Protein AF-A0A9P1FWC8-F1 (afdb_monomer_lite)

Foldseek 3Di:
DDDDDDDDDDDDDDDDDDDDDDDDPPDDVVVQPPDLVNLVVVLVVLVVVLVVLVVVLVVVVVVPDDPVVNVVSVVVNVVSVVVSVVSVVVNVVVVVVVVVVVVVVVVVVVVPPDDDD

Secondary structure (DSSP, 8-state):
----------------------S-----TTSTT--HHHHHHHHHHHHHHHHHHHHHHHHHHTT---HHHHHHHHHHHHHHHHHHHHHHHHHHHHHHHHHHHHHHHHHHHHHSPPPP-

Sequence (117 aa):
ALDPATRGQETPSTVPRDGAAPGACDETPEKTLQKPGSLQKLLEAAWAGEQVLQSKVSDLQEQNLPEAAALMLEKMVTEMDVLTHLLESIEQRLAASEASTAELRQLLARQAPAPEP

Organism: NCBI:txid2562237

pLDDT: mean 70.61, std 17.38, range [35.78, 90.88]

Radius of gyration: 28.56 Å; chains: 1; bounding box: 69×45×87 Å

Structure (mmCIF, N/CA/C/O backbone):
data_AF-A0A9P1FWC8-F1
#
_entry.id   AF-A0A9P1FWC8-F1
#
loop_
_atom_site.group_PDB
_atom_site.id
_atom_site.type_symbol
_atom_site.label_atom_id
_atom_site.label_alt_id
_atom_site.label_comp_id
_atom_site.label_asym_id
_atom_site.label_entity_id
_atom_site.label_seq_id
_atom_site.pdbx_PDB_ins_code
_atom_site.Cartn_x
_atom_site.Cartn_y
_atom_site.Cartn_z
_atom_site.occupancy
_atom_site.B_iso_or_equiv
_atom_site.auth_seq_id
_atom_site.auth_comp_id
_atom_site.auth_asym_id
_atom_site.auth_atom_id
_atom_site.pdbx_PDB_model_num
ATOM 1 N N . ALA A 1 1 ? 44.357 -32.847 45.447 1.00 54.12 1 ALA A N 1
ATOM 2 C CA . ALA A 1 1 ? 45.298 -32.961 44.315 1.00 54.12 1 ALA A CA 1
ATOM 3 C C . ALA A 1 1 ? 44.800 -34.063 43.391 1.00 54.12 1 ALA A C 1
ATOM 5 O O . ALA A 1 1 ? 44.249 -35.016 43.932 1.00 54.12 1 ALA A O 1
ATOM 6 N N . LEU A 1 2 ? 45.035 -33.904 42.078 1.00 39.84 2 LEU A N 1
ATOM 7 C CA . LEU A 1 2 ? 44.600 -34.700 40.906 1.00 39.84 2 LEU A CA 1
ATOM 8 C C . LEU A 1 2 ? 43.269 -34.229 40.285 1.00 39.84 2 LEU A C 1
ATOM 10 O O . LEU A 1 2 ? 42.273 -34.188 40.996 1.00 39.84 2 LEU A O 1
ATOM 14 N N . ASP A 1 3 ? 43.103 -33.954 38.988 1.00 40.44 3 ASP A N 1
ATOM 15 C CA . ASP A 1 3 ? 43.918 -33.433 37.863 1.00 40.44 3 ASP A CA 1
ATOM 16 C C . ASP A 1 3 ? 42.899 -33.221 36.704 1.00 40.44 3 ASP A C 1
ATOM 18 O O . ASP A 1 3 ? 42.009 -34.067 36.556 1.00 40.44 3 ASP A O 1
ATOM 22 N N . PRO A 1 4 ? 42.939 -32.146 35.889 1.00 50.97 4 PRO A N 1
ATOM 23 C CA . PRO A 1 4 ? 42.012 -31.941 34.780 1.00 50.97 4 PRO A CA 1
ATOM 24 C C . PRO A 1 4 ? 42.610 -32.497 33.480 1.00 50.97 4 PRO A C 1
ATOM 26 O O . PRO A 1 4 ? 43.318 -31.799 32.760 1.00 50.97 4 PRO A O 1
ATOM 29 N N . ALA A 1 5 ? 42.319 -33.756 33.151 1.00 51.47 5 ALA A N 1
ATOM 30 C CA . ALA A 1 5 ? 42.810 -34.366 31.915 1.00 51.47 5 ALA A CA 1
ATOM 31 C C . ALA A 1 5 ? 41.835 -35.392 31.328 1.00 51.47 5 ALA A C 1
ATOM 33 O O . ALA A 1 5 ? 42.101 -36.589 31.342 1.00 51.47 5 ALA A O 1
ATOM 34 N N . T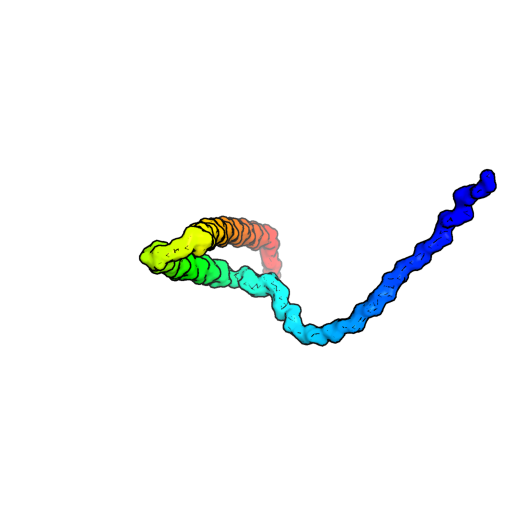HR A 1 6 ? 40.721 -34.942 30.741 1.00 55.31 6 THR A N 1
ATOM 35 C CA . THR A 1 6 ? 40.113 -35.690 29.621 1.00 55.31 6 THR A CA 1
ATOM 36 C C . THR A 1 6 ? 39.353 -34.755 28.686 1.00 55.31 6 THR A C 1
ATOM 38 O O . THR A 1 6 ? 38.136 -34.602 28.721 1.00 55.31 6 THR A O 1
ATOM 41 N N . ARG A 1 7 ? 40.130 -34.089 27.835 1.00 49.53 7 ARG A N 1
ATOM 42 C CA . ARG A 1 7 ? 39.657 -33.468 26.605 1.00 49.53 7 ARG A CA 1
ATOM 43 C C . ARG A 1 7 ? 39.446 -34.580 25.575 1.00 49.53 7 ARG A C 1
ATOM 45 O O . ARG A 1 7 ? 40.401 -35.280 25.258 1.00 49.53 7 ARG A O 1
ATOM 52 N N . GLY A 1 8 ? 38.235 -34.676 25.032 1.00 46.88 8 GLY A N 1
ATOM 53 C CA . GLY A 1 8 ? 37.957 -35.372 23.774 1.00 46.88 8 GLY A CA 1
ATOM 54 C C . GLY A 1 8 ? 36.992 -36.549 23.889 1.00 46.88 8 GLY A C 1
ATOM 55 O O . GLY A 1 8 ? 37.417 -37.657 24.186 1.00 46.88 8 GLY A O 1
ATOM 56 N N . GLN A 1 9 ? 35.719 -36.316 23.567 1.00 40.97 9 GLN A N 1
ATOM 57 C CA . GLN A 1 9 ? 35.023 -37.087 22.532 1.00 40.97 9 GLN A CA 1
ATOM 58 C C . GLN A 1 9 ? 33.669 -36.444 22.210 1.00 40.97 9 GLN A C 1
ATOM 60 O O . GLN A 1 9 ? 32.787 -36.327 23.056 1.00 40.97 9 GLN A O 1
ATOM 65 N N . GLU A 1 10 ? 33.547 -36.002 20.964 1.00 50.12 10 GLU A N 1
ATOM 66 C CA . GLU A 1 10 ? 32.316 -35.571 20.317 1.00 50.12 10 GLU A CA 1
ATOM 67 C C . GLU A 1 10 ? 31.489 -36.804 19.927 1.00 50.12 10 GLU A C 1
ATOM 69 O O . GLU A 1 10 ? 32.039 -37.741 19.355 1.00 50.12 10 GLU A O 1
ATOM 74 N N . THR A 1 11 ? 30.171 -36.783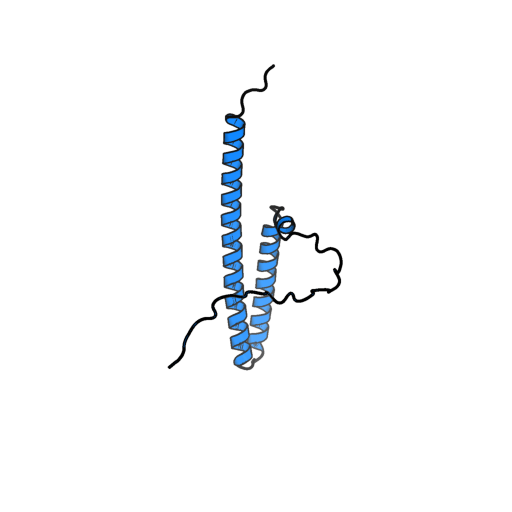 20.148 1.00 55.91 11 THR A N 1
ATOM 75 C CA . THR A 1 11 ? 29.210 -37.474 19.268 1.00 55.91 11 THR A CA 1
ATOM 76 C C . THR A 1 11 ? 27.906 -36.661 19.188 1.00 55.91 11 THR A C 1
ATOM 78 O O . THR A 1 11 ? 27.362 -36.280 20.226 1.00 55.91 11 THR A O 1
ATOM 81 N N . PRO A 1 12 ? 27.396 -36.344 17.981 1.00 45.62 12 PRO A N 1
ATOM 82 C CA . PRO A 1 12 ? 26.117 -35.663 17.809 1.00 45.62 12 PRO A CA 1
ATOM 83 C C . PRO A 1 12 ? 24.958 -36.673 17.824 1.00 45.62 12 PRO A C 1
ATOM 85 O O . PRO A 1 12 ? 24.902 -37.581 16.994 1.00 45.62 12 PRO A O 1
ATOM 88 N N . SER A 1 13 ? 24.006 -36.498 18.747 1.00 44.62 13 SER A N 1
ATOM 89 C CA . SER A 1 13 ? 22.735 -37.237 18.745 1.00 44.62 13 SER A CA 1
ATOM 90 C C . SER A 1 13 ? 21.916 -36.878 17.505 1.00 44.62 13 SER A C 1
ATOM 92 O O . SER A 1 13 ? 21.396 -35.770 17.377 1.00 44.62 13 SER A O 1
ATOM 94 N N . THR A 1 14 ? 21.794 -37.836 16.593 1.00 45.81 14 THR A N 1
ATOM 95 C CA . THR A 1 14 ? 20.912 -37.793 15.428 1.00 45.81 14 THR A CA 1
ATOM 96 C C . THR A 1 14 ? 19.482 -38.115 15.863 1.00 45.81 14 THR A C 1
ATOM 98 O O . THR A 1 14 ? 19.187 -39.210 16.332 1.00 45.81 14 THR A O 1
ATOM 101 N N . VAL A 1 15 ? 18.578 -37.144 15.722 1.00 47.69 15 VAL A N 1
ATOM 102 C CA . VAL A 1 15 ? 17.130 -37.364 15.850 1.00 47.69 15 VAL A CA 1
ATOM 103 C C . VAL A 1 15 ? 16.610 -37.875 14.499 1.00 47.69 15 VAL A C 1
ATOM 105 O O . VAL A 1 15 ? 16.792 -37.174 13.500 1.00 47.69 15 VAL A O 1
ATOM 108 N N . PRO A 1 16 ? 15.970 -39.056 14.420 1.00 43.53 16 PRO A N 1
ATOM 109 C CA . PRO A 1 16 ? 15.340 -39.514 13.187 1.00 43.53 16 PRO A CA 1
ATOM 110 C C . PRO A 1 16 ? 14.065 -38.703 12.916 1.00 43.53 16 PRO A C 1
ATOM 112 O O . PRO A 1 16 ? 13.160 -38.634 13.747 1.00 43.53 16 PRO A O 1
ATOM 115 N N . ARG A 1 17 ? 14.009 -38.058 11.747 1.00 48.75 17 ARG A N 1
ATOM 116 C CA . ARG A 1 17 ? 12.884 -37.241 11.278 1.00 48.75 17 ARG A CA 1
ATOM 117 C C . ARG A 1 17 ? 12.113 -38.021 10.213 1.00 48.75 17 ARG A C 1
ATOM 119 O O . ARG A 1 17 ? 12.227 -37.714 9.035 1.00 48.75 17 ARG A O 1
ATOM 126 N N . ASP A 1 18 ? 11.343 -39.019 10.635 1.00 48.19 18 ASP A N 1
ATOM 127 C CA . ASP A 1 18 ? 10.320 -39.630 9.782 1.00 48.19 18 ASP A CA 1
ATOM 128 C C . ASP A 1 18 ? 8.975 -38.960 10.065 1.00 48.19 18 ASP A C 1
ATOM 130 O O . ASP A 1 18 ? 8.301 -39.221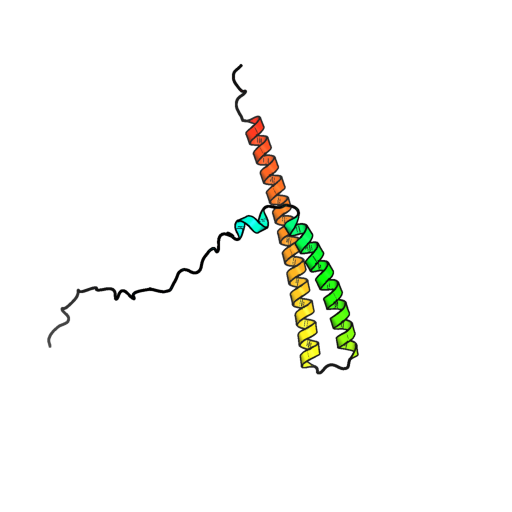 11.060 1.00 48.19 18 ASP A O 1
ATOM 134 N N . GLY A 1 19 ? 8.614 -38.041 9.1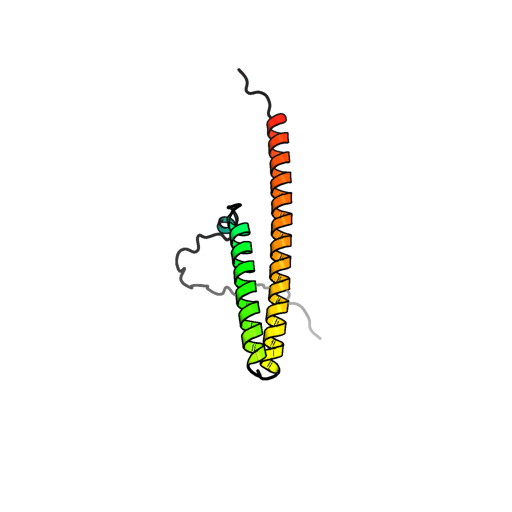75 1.00 39.62 19 GLY A N 1
ATOM 135 C CA . GLY A 1 19 ? 7.311 -37.399 9.112 1.00 39.62 19 GLY A CA 1
ATOM 136 C C . GLY A 1 19 ? 6.957 -37.209 7.646 1.00 39.62 19 GLY A C 1
ATOM 137 O O . GLY A 1 19 ? 7.637 -36.466 6.944 1.00 39.62 19 GLY A O 1
ATOM 138 N N . ALA A 1 20 ? 5.939 -37.949 7.211 1.00 35.78 20 ALA A N 1
ATOM 139 C CA . ALA A 1 20 ? 5.329 -37.974 5.887 1.00 35.78 20 ALA A CA 1
ATOM 140 C C . ALA A 1 20 ? 5.458 -36.663 5.096 1.00 35.78 20 ALA A C 1
ATOM 142 O O . ALA A 1 20 ? 5.080 -35.609 5.597 1.00 35.78 20 ALA A O 1
ATOM 143 N N . ALA A 1 21 ? 5.910 -36.748 3.842 1.00 42.25 21 ALA A N 1
ATOM 144 C CA . ALA A 1 21 ? 5.777 -35.665 2.875 1.00 42.25 21 ALA A CA 1
ATOM 145 C C . ALA A 1 21 ? 4.308 -35.576 2.419 1.00 42.25 21 ALA A C 1
ATOM 147 O O . ALA A 1 21 ? 3.840 -36.492 1.734 1.00 42.25 21 ALA A O 1
ATOM 148 N N . PRO A 1 22 ? 3.558 -34.514 2.764 1.00 44.22 22 PRO A N 1
ATOM 149 C CA . PRO A 1 22 ? 2.322 -34.198 2.080 1.00 44.22 22 PRO A CA 1
ATOM 150 C C . PRO A 1 22 ? 2.679 -33.458 0.788 1.00 44.22 22 PRO A C 1
ATOM 152 O O . PRO A 1 22 ? 3.611 -32.654 0.735 1.00 44.22 22 PRO A O 1
ATOM 155 N N . GLY A 1 23 ? 1.955 -33.799 -0.270 1.00 42.50 23 GLY A N 1
ATOM 156 C CA . GLY A 1 23 ? 2.221 -33.353 -1.625 1.00 42.50 23 GLY A CA 1
ATOM 157 C C . GLY A 1 23 ? 2.227 -31.836 -1.818 1.00 42.50 23 GLY A C 1
ATOM 158 O O . GLY A 1 23 ? 1.530 -31.092 -1.139 1.00 42.50 23 GLY A O 1
ATOM 159 N N . ALA A 1 24 ? 2.996 -31.447 -2.834 1.00 50.91 24 ALA A N 1
ATOM 160 C CA . ALA A 1 24 ? 2.784 -30.289 -3.695 1.00 50.91 24 ALA A CA 1
ATOM 161 C C . ALA A 1 24 ? 2.506 -28.946 -2.997 1.00 50.91 24 ALA A C 1
ATOM 163 O O . ALA A 1 24 ? 1.422 -28.385 -3.111 1.00 50.91 24 ALA A O 1
ATOM 164 N N . CYS A 1 25 ? 3.547 -28.366 -2.406 1.00 44.31 25 CYS A N 1
ATOM 165 C CA . CYS A 1 25 ? 3.682 -26.910 -2.368 1.00 44.31 25 CYS A CA 1
ATOM 166 C C . CYS A 1 25 ? 4.676 -26.491 -3.457 1.00 44.31 25 CYS A C 1
ATOM 168 O O . CYS A 1 25 ? 5.813 -26.133 -3.163 1.00 44.31 25 CYS A O 1
ATOM 170 N N . ASP A 1 26 ? 4.255 -26.596 -4.719 1.00 45.22 26 ASP A N 1
ATOM 171 C CA . ASP A 1 26 ? 4.946 -25.975 -5.854 1.00 45.22 26 ASP A CA 1
ATOM 172 C C . ASP A 1 26 ? 4.231 -24.674 -6.228 1.00 45.22 26 ASP A C 1
ATOM 174 O O . ASP A 1 26 ? 3.676 -24.528 -7.309 1.00 45.22 26 ASP A O 1
ATOM 178 N N . GLU A 1 27 ? 4.212 -23.729 -5.293 1.00 46.91 27 GLU A N 1
ATOM 179 C CA . GLU A 1 27 ? 4.108 -22.314 -5.631 1.00 46.91 27 GLU A CA 1
ATOM 180 C C . GLU A 1 27 ? 5.173 -21.592 -4.819 1.00 46.91 27 GLU A C 1
ATOM 182 O O . GLU A 1 27 ? 4.988 -21.231 -3.656 1.00 46.91 27 GLU A O 1
ATOM 187 N N . THR A 1 28 ? 6.346 -21.426 -5.431 1.00 43.78 28 THR A N 1
ATOM 188 C CA . THR A 1 28 ? 7.297 -20.436 -4.949 1.00 43.78 28 THR A CA 1
ATOM 189 C C . THR A 1 28 ? 6.573 -19.084 -4.907 1.00 43.78 28 THR A C 1
ATOM 191 O O . THR A 1 28 ? 5.962 -18.693 -5.908 1.00 43.78 28 THR A O 1
ATOM 194 N N . PRO A 1 29 ? 6.640 -18.332 -3.792 1.00 50.19 29 PRO A N 1
ATOM 195 C CA . PRO A 1 29 ? 6.008 -17.011 -3.677 1.00 50.19 29 PRO A CA 1
ATOM 196 C C . PRO A 1 29 ? 6.504 -16.011 -4.740 1.00 50.19 29 PRO A C 1
ATOM 198 O O . PRO A 1 29 ? 5.907 -14.957 -4.944 1.00 50.19 29 PRO A O 1
ATOM 201 N N . GLU A 1 30 ? 7.566 -16.363 -5.469 1.00 41.72 30 GLU A N 1
ATOM 202 C CA . GLU A 1 30 ? 8.089 -15.640 -6.623 1.00 41.72 30 GLU A CA 1
ATOM 203 C C . GLU A 1 30 ? 7.159 -15.640 -7.847 1.00 41.72 30 GLU A C 1
ATOM 205 O O . GLU A 1 30 ? 7.227 -14.697 -8.631 1.00 41.72 30 GLU A O 1
ATOM 210 N N . LYS A 1 31 ? 6.277 -16.636 -8.040 1.00 43.75 31 LYS A N 1
ATOM 211 C CA . LYS A 1 31 ? 5.366 -16.667 -9.208 1.00 43.75 31 LYS A CA 1
ATOM 212 C C . LYS A 1 31 ? 4.178 -15.712 -9.075 1.00 43.75 31 LYS A C 1
ATOM 214 O O . LYS A 1 31 ? 3.638 -15.262 -10.086 1.00 43.75 31 LYS A O 1
ATOM 219 N N . THR A 1 32 ? 3.795 -15.348 -7.855 1.00 48.22 32 THR A N 1
ATOM 220 C CA . THR A 1 32 ? 2.594 -14.538 -7.593 1.00 48.22 32 THR A CA 1
ATOM 221 C C . THR A 1 32 ? 2.819 -13.037 -7.838 1.00 48.22 32 THR A C 1
ATOM 223 O O . THR A 1 32 ? 1.865 -12.287 -8.047 1.00 48.22 32 THR A O 1
ATOM 226 N N . LEU A 1 33 ? 4.080 -12.591 -7.905 1.00 45.31 33 LEU A N 1
ATOM 227 C CA . LEU A 1 33 ? 4.465 -11.188 -8.124 1.00 45.31 33 LEU A CA 1
ATOM 228 C C . LEU A 1 33 ? 4.819 -10.845 -9.585 1.00 45.31 33 LEU A C 1
ATOM 230 O O . LEU A 1 33 ? 5.116 -9.695 -9.885 1.00 45.31 33 LEU A O 1
ATOM 234 N N . GLN A 1 34 ? 4.762 -11.798 -10.523 1.00 47.00 34 GLN A N 1
ATOM 235 C CA . GLN A 1 34 ? 5.254 -11.592 -11.900 1.00 47.00 34 GLN A CA 1
ATOM 236 C C . GLN A 1 34 ? 4.275 -10.906 -12.869 1.00 47.00 34 GLN A C 1
ATOM 238 O O . GLN A 1 34 ? 4.515 -10.904 -14.078 1.00 47.00 34 GLN A O 1
ATOM 243 N N . LYS A 1 35 ? 3.159 -10.334 -12.401 1.00 51.44 35 LYS A N 1
ATOM 244 C CA . LYS A 1 35 ? 2.231 -9.613 -13.285 1.00 51.44 35 LYS A CA 1
ATOM 245 C C . LYS A 1 35 ? 2.174 -8.137 -12.890 1.00 51.44 35 LYS A C 1
ATOM 247 O O . LYS A 1 35 ? 1.700 -7.861 -11.795 1.00 51.44 35 LYS A O 1
ATOM 252 N N . PRO A 1 36 ? 2.513 -7.194 -13.790 1.00 52.47 36 PRO A N 1
ATOM 253 C CA . PRO A 1 36 ? 2.359 -5.758 -13.530 1.00 52.47 36 PRO A CA 1
ATOM 254 C C . PRO A 1 36 ? 0.921 -5.351 -13.143 1.00 52.47 36 PRO A C 1
ATOM 256 O O . PRO A 1 36 ? 0.706 -4.298 -12.564 1.00 52.47 36 PRO A O 1
ATOM 259 N N . GLY A 1 37 ? -0.075 -6.214 -13.390 1.00 61.69 37 GLY A N 1
ATOM 260 C CA . GLY A 1 37 ? -1.456 -6.026 -12.938 1.00 61.69 37 GLY A CA 1
ATOM 261 C C . GLY A 1 37 ? -1.851 -6.718 -11.624 1.00 61.69 37 GLY A C 1
ATOM 262 O O . GLY A 1 37 ? -3.022 -6.641 -11.273 1.00 61.69 37 GLY A O 1
ATOM 263 N N . SER A 1 38 ? -0.973 -7.449 -10.920 1.00 72.75 38 SER A N 1
ATOM 264 C CA . SER A 1 38 ? -1.333 -8.050 -9.620 1.00 72.75 38 SER A CA 1
ATOM 265 C C . SER A 1 38 ? -1.215 -7.050 -8.474 1.00 72.75 38 SER A C 1
ATOM 267 O O . SER A 1 38 ? -2.085 -7.043 -7.610 1.00 72.75 38 SER A O 1
ATOM 269 N N . LEU A 1 39 ? -0.210 -6.170 -8.506 1.00 70.62 39 LEU A N 1
ATOM 270 C CA . LEU A 1 39 ? -0.016 -5.119 -7.501 1.00 70.62 39 LEU A CA 1
ATOM 271 C C . LEU A 1 39 ? -1.090 -4.034 -7.592 1.00 70.62 39 LEU A C 1
ATOM 273 O O . LEU A 1 39 ? -1.723 -3.736 -6.587 1.00 70.62 39 LEU A O 1
ATOM 277 N N . GLN A 1 40 ? -1.382 -3.548 -8.800 1.00 75.19 40 GLN A N 1
ATOM 278 C CA . GLN A 1 40 ? -2.451 -2.571 -9.024 1.00 75.19 40 GLN A CA 1
ATOM 279 C C . GLN A 1 40 ? -3.818 -3.098 -8.556 1.00 75.19 40 GLN A C 1
ATOM 281 O O . GLN A 1 40 ? -4.547 -2.407 -7.855 1.00 75.19 40 GLN A O 1
ATOM 286 N N . LYS A 1 41 ? -4.133 -4.370 -8.840 1.00 78.38 41 LYS A N 1
ATOM 287 C CA . LYS A 1 41 ? -5.346 -5.024 -8.317 1.00 78.38 41 LYS A CA 1
ATOM 288 C C . LYS A 1 41 ? -5.339 -5.169 -6.798 1.00 78.38 41 LYS A C 1
ATOM 290 O O . LYS A 1 41 ? -6.400 -5.127 -6.182 1.00 78.38 41 LYS A O 1
ATOM 295 N N . LEU A 1 42 ? -4.168 -5.385 -6.199 1.00 78.75 42 LEU A N 1
ATOM 296 C CA . LEU A 1 42 ? -4.029 -5.480 -4.749 1.00 78.75 42 LEU A CA 1
ATOM 297 C C . LEU A 1 42 ? -4.294 -4.124 -4.086 1.00 78.75 42 LEU A C 1
ATOM 299 O O . LEU A 1 42 ? -4.971 -4.080 -3.068 1.00 78.75 42 LEU A O 1
ATOM 303 N N . LEU A 1 43 ? -3.811 -3.037 -4.689 1.00 80.06 43 LEU A N 1
ATOM 304 C CA . LEU A 1 43 ? -4.077 -1.663 -4.261 1.00 80.06 43 LEU A CA 1
ATOM 305 C C . LEU A 1 43 ? -5.546 -1.282 -4.426 1.00 80.06 43 LEU A C 1
ATOM 307 O O . LEU A 1 43 ? -6.145 -0.774 -3.486 1.00 80.06 43 LEU A O 1
ATOM 311 N N . GLU A 1 44 ? -6.158 -1.596 -5.569 1.00 79.00 44 GLU A N 1
ATOM 312 C CA . GLU A 1 44 ? -7.597 -1.390 -5.777 1.00 79.00 44 GLU A CA 1
ATOM 313 C C . GLU A 1 44 ? -8.430 -2.149 -4.731 1.00 79.00 44 GLU A C 1
ATOM 315 O O . GLU A 1 44 ? -9.384 -1.604 -4.174 1.00 79.00 44 GLU A O 1
ATOM 320 N N . ALA A 1 45 ? -8.052 -3.394 -4.423 1.00 80.81 45 ALA A N 1
ATOM 321 C CA . ALA A 1 45 ? -8.713 -4.196 -3.398 1.00 80.81 45 ALA A CA 1
ATOM 322 C C . ALA A 1 45 ? -8.475 -3.655 -1.979 1.00 80.81 45 ALA A C 1
ATOM 324 O O . ALA A 1 45 ? -9.405 -3.662 -1.172 1.00 80.81 45 ALA A O 1
ATOM 325 N N . ALA A 1 46 ? -7.264 -3.179 -1.674 1.00 78.50 46 ALA A N 1
ATOM 326 C CA . ALA A 1 46 ? -6.933 -2.564 -0.392 1.00 78.50 46 ALA A CA 1
ATOM 327 C C . ALA A 1 46 ? -7.739 -1.279 -0.180 1.00 78.50 46 ALA A C 1
ATOM 329 O O . ALA A 1 46 ? -8.389 -1.140 0.851 1.00 78.50 46 ALA A O 1
ATOM 330 N N . TRP A 1 47 ? -7.802 -0.410 -1.190 1.00 80.69 47 TRP A N 1
ATOM 331 C CA . TRP A 1 47 ? -8.563 0.836 -1.135 1.00 80.69 47 TRP A CA 1
ATOM 332 C C . TRP A 1 47 ? -10.076 0.599 -1.015 1.00 80.69 47 TRP A C 1
ATOM 334 O O . TRP A 1 47 ? -10.756 1.230 -0.204 1.00 80.69 47 TRP A O 1
ATOM 344 N N . ALA A 1 48 ? -10.621 -0.363 -1.767 1.00 80.44 48 ALA A N 1
ATOM 345 C CA . ALA A 1 48 ? -12.022 -0.757 -1.629 1.00 80.44 48 ALA A CA 1
ATOM 346 C C . ALA A 1 48 ? -12.318 -1.360 -0.243 1.00 80.44 48 ALA A C 1
ATOM 348 O O . ALA A 1 48 ? -13.365 -1.084 0.346 1.00 80.44 48 ALA A O 1
ATOM 349 N N . GLY A 1 49 ? -11.397 -2.169 0.292 1.00 81.50 49 GLY A N 1
ATOM 350 C CA . GLY A 1 49 ? -11.485 -2.719 1.644 1.00 81.50 49 GLY A CA 1
ATOM 351 C C . GLY A 1 49 ? -11.444 -1.635 2.721 1.00 81.50 49 GLY A C 1
ATOM 352 O O . GLY A 1 49 ? -12.234 -1.689 3.664 1.00 81.50 49 GLY A O 1
ATOM 353 N N . GLU A 1 50 ? -10.592 -0.628 2.541 1.00 82.38 50 GLU A N 1
ATOM 354 C CA . GLU A 1 50 ? -10.455 0.526 3.427 1.00 82.38 50 GLU A CA 1
ATOM 355 C C . GLU A 1 50 ? -11.739 1.344 3.517 1.00 82.38 50 GLU A C 1
ATOM 357 O O . GLU A 1 50 ? -12.229 1.590 4.617 1.00 82.38 50 GLU A O 1
ATOM 362 N N . GLN A 1 51 ? -12.363 1.653 2.383 1.00 82.25 51 GLN A N 1
ATOM 363 C CA . GLN A 1 51 ? -13.646 2.364 2.342 1.00 82.25 51 GLN A CA 1
ATOM 364 C C . GLN A 1 51 ? -14.757 1.601 3.086 1.00 82.25 51 GLN A C 1
ATOM 366 O O . GLN A 1 51 ? -15.534 2.180 3.848 1.00 82.25 51 GLN A O 1
ATOM 371 N N . VAL A 1 52 ? -14.826 0.276 2.903 1.00 83.94 52 VAL A N 1
ATOM 372 C CA . VAL A 1 52 ? -15.808 -0.577 3.596 1.00 83.94 52 VAL A CA 1
ATOM 373 C C . VAL A 1 52 ? -15.540 -0.626 5.100 1.00 83.94 52 VAL A C 1
ATOM 375 O O . VAL A 1 52 ? -16.483 -0.605 5.892 1.00 83.94 52 VAL A O 1
ATOM 378 N N . LEU A 1 53 ? -14.273 -0.706 5.508 1.00 79.00 53 LEU A N 1
ATOM 379 C CA . LEU A 1 53 ? -13.888 -0.708 6.917 1.00 79.00 53 LEU A CA 1
ATOM 380 C C . LEU A 1 53 ? -14.174 0.639 7.578 1.00 79.00 53 LEU A C 1
ATOM 382 O O . LEU A 1 53 ? -14.771 0.641 8.650 1.00 79.00 53 LEU A O 1
ATOM 386 N N . GLN A 1 54 ? -13.849 1.758 6.930 1.00 80.62 54 GLN A N 1
ATOM 387 C CA . GLN A 1 54 ? -14.166 3.099 7.428 1.00 80.62 54 GLN A CA 1
ATOM 388 C C . GLN A 1 54 ? -15.676 3.282 7.618 1.00 80.62 54 GLN A C 1
ATOM 390 O O . GLN A 1 54 ? -16.107 3.677 8.699 1.00 80.62 54 GLN A O 1
ATOM 395 N N . SER A 1 55 ? -16.491 2.890 6.631 1.00 80.88 55 SER A N 1
ATOM 396 C CA . SER A 1 55 ? -17.955 2.931 6.755 1.00 80.88 55 SER A CA 1
ATOM 397 C C . SER A 1 55 ? -18.451 2.109 7.947 1.00 80.88 55 SER A C 1
ATOM 399 O O . SER A 1 55 ? -19.252 2.596 8.739 1.00 80.88 55 SER A O 1
ATOM 401 N N . LYS A 1 56 ? -17.950 0.879 8.123 1.00 78.75 56 LYS A N 1
ATOM 402 C CA . LYS A 1 56 ? -18.346 0.026 9.252 1.00 78.75 56 LYS A CA 1
ATOM 403 C C . LYS A 1 56 ? -17.872 0.564 10.598 1.00 78.75 56 LYS A C 1
ATOM 405 O O . LYS A 1 56 ? -18.564 0.374 11.590 1.00 78.75 56 LYS A O 1
ATOM 410 N N . VAL A 1 57 ? -16.700 1.193 10.655 1.00 80.06 57 VAL A N 1
ATOM 411 C CA . VAL A 1 57 ? -16.189 1.838 11.871 1.00 80.06 57 VAL A CA 1
ATOM 412 C C . VAL A 1 57 ? -17.094 3.002 12.259 1.00 80.06 57 VAL A C 1
ATOM 414 O O . VAL A 1 57 ? -17.447 3.100 13.431 1.00 80.06 57 VAL A O 1
ATOM 417 N N . SER A 1 58 ? -17.529 3.825 11.301 1.00 79.94 58 SER A N 1
ATOM 418 C CA . SER A 1 58 ? -18.504 4.892 11.555 1.00 79.94 58 SER A CA 1
ATOM 419 C C . SER A 1 58 ? -19.838 4.339 12.063 1.00 79.94 58 SER A C 1
ATOM 421 O O . SER A 1 58 ? -20.294 4.760 13.125 1.00 79.94 58 SER A O 1
ATOM 423 N N . ASP A 1 59 ? -20.400 3.320 11.401 1.00 78.50 59 ASP A N 1
ATOM 424 C CA . ASP A 1 59 ? -21.644 2.663 11.841 1.00 78.50 59 ASP A CA 1
ATOM 425 C C . ASP A 1 59 ? -21.529 2.086 13.261 1.00 78.50 59 ASP A C 1
ATOM 427 O O . ASP A 1 59 ? -22.498 2.033 14.021 1.00 78.50 59 ASP A O 1
ATOM 431 N N . LEU A 1 60 ? -20.340 1.599 13.620 1.00 74.69 60 LEU A N 1
ATOM 432 C CA . LEU A 1 60 ? -20.045 1.034 14.928 1.00 74.69 60 LEU A CA 1
ATOM 433 C C . LEU A 1 60 ? -19.844 2.121 15.992 1.00 74.69 60 LEU A C 1
ATOM 435 O O . LEU A 1 60 ? -20.330 1.968 17.109 1.00 74.69 60 LEU A O 1
ATOM 439 N N . GLN A 1 61 ? -19.194 3.238 15.668 1.00 72.88 61 GLN A N 1
ATOM 440 C CA . GLN A 1 61 ? -19.040 4.375 16.583 1.00 72.88 61 GLN A CA 1
ATOM 441 C C . GLN A 1 61 ? -20.393 4.982 16.989 1.00 72.88 61 GLN A C 1
ATOM 443 O O . GLN A 1 61 ? -20.561 5.384 18.141 1.00 72.88 61 GLN A O 1
ATOM 448 N N . GLU A 1 62 ? -21.384 4.975 16.095 1.00 77.00 62 GLU A N 1
ATOM 449 C CA . GLU A 1 62 ? -22.745 5.454 16.380 1.00 77.00 62 GLU A CA 1
ATOM 450 C C . GLU A 1 62 ? -23.534 4.548 17.348 1.00 77.00 62 GLU A C 1
ATOM 452 O O . GLU A 1 62 ? -24.520 4.981 17.947 1.00 77.00 62 GLU A O 1
ATOM 457 N N . GLN A 1 63 ? -23.096 3.302 17.568 1.00 75.56 63 GLN A N 1
ATOM 458 C CA . GLN A 1 63 ? -23.826 2.298 18.357 1.00 75.56 63 GLN A CA 1
ATOM 459 C C . GLN A 1 63 ? -23.532 2.311 19.870 1.00 75.56 63 GLN A C 1
ATOM 461 O O . GLN A 1 63 ? -23.882 1.353 20.559 1.00 75.56 63 GLN A O 1
ATOM 466 N N . ASN A 1 64 ? -22.941 3.380 20.426 1.00 71.50 64 ASN A N 1
ATOM 467 C CA . ASN A 1 64 ? -22.551 3.447 21.850 1.00 71.50 64 ASN A CA 1
ATOM 468 C C . ASN A 1 64 ? -21.706 2.229 22.270 1.00 71.50 64 ASN A C 1
ATOM 470 O O . ASN A 1 64 ? -22.001 1.522 23.240 1.00 71.50 64 ASN A O 1
ATOM 474 N N . LEU A 1 65 ? -20.653 1.957 21.499 1.00 76.31 65 LEU A N 1
ATOM 475 C CA . LEU A 1 65 ? -19.744 0.860 21.791 1.00 76.31 65 LEU A CA 1
ATOM 476 C C . LEU A 1 65 ? -19.062 1.017 23.158 1.00 76.31 65 LEU A C 1
ATOM 478 O O . LEU A 1 65 ? -18.756 2.135 23.578 1.00 76.31 65 LEU A O 1
ATOM 482 N N . PRO A 1 66 ? -18.742 -0.103 23.833 1.00 81.69 66 PRO A N 1
ATOM 483 C CA . PRO A 1 66 ? -17.848 -0.065 24.979 1.00 81.69 66 PRO A CA 1
ATOM 484 C C . PRO A 1 66 ? -16.488 0.515 24.562 1.00 81.69 66 PRO A C 1
ATOM 486 O O . PRO A 1 66 ? -15.983 0.216 23.481 1.00 81.69 66 PRO A O 1
ATOM 489 N N . GLU A 1 67 ? -15.872 1.302 25.442 1.00 82.06 67 GLU A N 1
ATOM 490 C CA . GLU A 1 67 ? -14.629 2.054 25.192 1.00 82.06 67 GLU A CA 1
ATOM 491 C C . GLU A 1 67 ? -13.500 1.192 24.595 1.00 82.06 67 GLU A C 1
ATOM 493 O O . GLU A 1 67 ? -12.820 1.599 23.656 1.00 82.06 67 GLU A O 1
ATOM 498 N N . ALA A 1 68 ? -13.366 -0.056 25.054 1.00 79.88 68 ALA A N 1
ATOM 499 C CA . ALA A 1 68 ? -12.394 -1.007 24.517 1.00 79.88 68 ALA A CA 1
ATOM 500 C C . ALA A 1 68 ? -12.625 -1.353 23.031 1.00 79.88 68 ALA A C 1
ATOM 502 O O . ALA A 1 68 ? -11.663 -1.546 22.290 1.00 79.88 68 ALA A O 1
ATOM 503 N N . ALA A 1 69 ? -13.882 -1.424 22.582 1.00 81.88 69 ALA A N 1
ATOM 504 C CA . ALA A 1 69 ? -14.214 -1.672 21.181 1.00 81.88 69 ALA A CA 1
ATOM 505 C C . ALA A 1 69 ? -13.970 -0.427 20.315 1.00 81.88 69 ALA A C 1
ATOM 507 O O . ALA A 1 69 ? -13.470 -0.562 19.201 1.00 81.88 69 ALA A O 1
ATOM 508 N N . ALA A 1 70 ? -14.241 0.774 20.835 1.00 80.06 70 ALA A N 1
ATOM 509 C CA . ALA A 1 70 ? -13.936 2.025 20.140 1.00 80.06 70 ALA A CA 1
ATOM 510 C C . ALA A 1 70 ? -12.421 2.200 19.914 1.00 80.06 70 ALA A C 1
ATOM 512 O O . ALA A 1 70 ? -11.996 2.454 18.789 1.00 80.06 70 ALA A O 1
ATOM 513 N N . LEU A 1 71 ? -11.604 1.951 20.945 1.00 82.94 71 LEU A N 1
ATOM 514 C CA . LEU A 1 71 ? -10.139 1.986 20.845 1.00 82.94 71 LEU A CA 1
ATOM 515 C C . LEU A 1 71 ? -9.590 0.917 19.887 1.00 82.94 71 LEU A C 1
ATOM 517 O O . LEU A 1 71 ? -8.623 1.156 19.166 1.00 82.94 71 LEU A O 1
ATOM 521 N N . MET A 1 72 ? -10.201 -0.273 19.859 1.00 85.56 72 MET A N 1
ATOM 522 C CA . MET A 1 72 ? -9.811 -1.328 18.921 1.00 85.56 72 MET A CA 1
ATOM 523 C C . MET A 1 72 ? -10.119 -0.937 17.469 1.00 85.56 72 MET A C 1
ATOM 525 O O . MET A 1 72 ? -9.294 -1.193 16.596 1.00 85.56 72 MET A O 1
ATOM 529 N N . LEU A 1 73 ? -11.257 -0.283 17.211 1.00 84.62 73 LEU A N 1
ATOM 530 C CA . LEU A 1 73 ? -11.600 0.222 15.879 1.00 84.62 73 LEU A CA 1
ATOM 531 C C . LEU A 1 73 ? -10.657 1.339 15.430 1.00 84.62 73 LEU A C 1
ATOM 533 O O . LEU A 1 73 ? -10.164 1.294 14.308 1.00 84.62 73 LEU A O 1
ATOM 537 N N . GLU A 1 74 ? -10.356 2.300 16.303 1.00 84.50 74 GLU A N 1
ATOM 538 C CA . GLU A 1 74 ? -9.402 3.378 16.010 1.00 84.50 74 GLU A CA 1
ATOM 539 C C . GLU A 1 74 ? -8.012 2.821 15.674 1.00 84.50 74 GLU A C 1
ATOM 541 O O . GLU A 1 74 ? -7.381 3.218 14.689 1.00 84.50 74 GLU A O 1
ATOM 546 N N . LYS A 1 75 ? -7.564 1.820 16.441 1.00 85.94 75 LYS A N 1
ATOM 547 C CA . LYS A 1 75 ? -6.321 1.104 16.159 1.00 85.94 75 LYS A CA 1
ATOM 548 C C . LYS A 1 75 ? -6.362 0.402 14.798 1.00 85.94 75 LYS A C 1
ATOM 550 O O . LYS A 1 75 ? -5.394 0.503 14.054 1.00 85.94 75 LYS A O 1
ATOM 555 N N . MET A 1 76 ? -7.457 -0.283 14.462 1.00 85.88 76 MET A N 1
ATOM 556 C CA . MET A 1 76 ? -7.600 -0.961 13.168 1.00 85.88 76 MET A CA 1
ATOM 557 C C . MET A 1 76 ? -7.564 0.017 11.990 1.00 85.88 76 MET A C 1
ATOM 559 O O . MET A 1 76 ? -6.917 -0.282 10.991 1.00 85.88 76 MET A O 1
ATOM 563 N N . VAL A 1 77 ? -8.219 1.177 12.107 1.00 86.38 77 VAL A N 1
ATOM 564 C CA . VAL A 1 77 ? -8.153 2.235 11.083 1.00 86.38 77 VAL A CA 1
ATOM 565 C C . VAL A 1 77 ? -6.713 2.709 10.914 1.00 86.38 77 VAL A C 1
ATOM 567 O O . VAL A 1 77 ? -6.190 2.697 9.808 1.00 86.38 77 VAL A O 1
ATOM 570 N N . THR A 1 78 ? -6.032 3.008 12.020 1.00 88.31 78 THR A N 1
ATOM 571 C CA . THR A 1 78 ? -4.636 3.468 11.984 1.00 88.31 78 THR A CA 1
ATOM 572 C C . THR A 1 78 ? -3.696 2.427 11.362 1.00 88.31 78 THR A C 1
ATOM 574 O O . THR A 1 78 ? -2.824 2.767 10.565 1.00 88.31 78 THR A O 1
ATOM 577 N N . GLU A 1 79 ? -3.847 1.145 11.712 1.00 87.88 79 GLU A N 1
ATOM 578 C CA . GLU A 1 79 ? -3.044 0.061 11.130 1.00 87.88 79 GLU A CA 1
ATOM 579 C C . GLU A 1 79 ? -3.306 -0.098 9.629 1.00 87.88 79 GLU A C 1
ATOM 581 O O . GLU A 1 79 ? -2.375 -0.351 8.864 1.00 87.88 79 GLU A O 1
ATOM 586 N N . MET A 1 80 ? -4.554 0.083 9.199 1.00 86.38 80 MET A N 1
ATOM 587 C CA . MET A 1 80 ? -4.929 0.015 7.794 1.00 86.38 80 MET A CA 1
ATOM 588 C C . MET A 1 80 ? -4.337 1.172 6.985 1.00 86.38 80 MET A C 1
ATOM 590 O O . MET A 1 80 ? -3.731 0.910 5.950 1.00 86.38 80 MET A O 1
ATOM 594 N N . ASP A 1 81 ? -4.394 2.404 7.495 1.00 84.94 81 ASP A N 1
ATOM 595 C CA . ASP A 1 81 ? -3.779 3.570 6.850 1.00 84.94 81 ASP A CA 1
ATOM 596 C C . ASP A 1 81 ? -2.275 3.351 6.625 1.00 84.94 81 ASP A C 1
ATOM 598 O O . ASP A 1 81 ? -1.733 3.660 5.559 1.00 84.94 81 ASP A O 1
ATOM 602 N N . VAL A 1 82 ? -1.586 2.769 7.615 1.00 90.31 82 VAL A N 1
ATOM 603 C CA . VAL A 1 82 ? -0.161 2.416 7.508 1.00 90.31 82 VAL A CA 1
ATOM 604 C C . VAL A 1 82 ? 0.068 1.373 6.414 1.00 90.31 82 VAL A C 1
ATOM 606 O O . VAL A 1 82 ? 1.014 1.503 5.634 1.00 90.31 82 VAL A O 1
ATOM 609 N N . LEU A 1 83 ? -0.777 0.343 6.331 1.00 86.69 83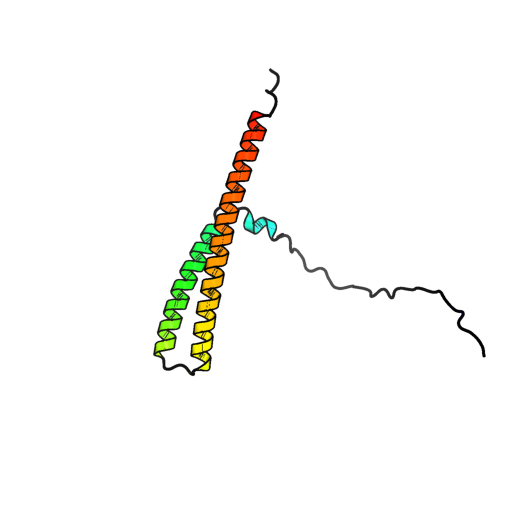 LEU A N 1
ATOM 610 C CA . LEU A 1 83 ? -0.674 -0.681 5.290 1.00 86.69 83 LEU A CA 1
ATOM 611 C C . LEU A 1 83 ? -0.910 -0.100 3.891 1.00 86.69 83 LEU A C 1
ATOM 613 O O . LEU A 1 83 ? -0.150 -0.433 2.979 1.00 86.69 83 LEU A O 1
ATOM 617 N N . THR A 1 84 ? -1.887 0.796 3.727 1.00 85.00 84 THR A N 1
ATOM 618 C CA . THR A 1 84 ? -2.146 1.496 2.460 1.00 85.00 84 THR A CA 1
ATOM 619 C C . THR A 1 84 ? -0.917 2.306 2.028 1.00 85.00 84 THR A C 1
ATOM 621 O O . THR A 1 84 ? -0.415 2.112 0.920 1.00 85.00 84 THR A O 1
ATOM 624 N N . HIS A 1 85 ? -0.327 3.105 2.926 1.00 86.19 85 HIS A N 1
ATOM 625 C CA . HIS A 1 85 ? 0.890 3.877 2.624 1.00 86.19 85 HIS A CA 1
ATOM 626 C C . HIS A 1 85 ? 2.094 2.990 2.261 1.00 86.19 85 HIS A C 1
ATOM 628 O O . HIS A 1 85 ? 2.890 3.324 1.379 1.00 86.19 85 HIS A O 1
ATOM 634 N N . LEU A 1 86 ? 2.259 1.848 2.938 1.00 88.81 86 LEU A N 1
ATOM 635 C CA . LEU A 1 86 ? 3.329 0.900 2.619 1.00 88.81 86 LEU A CA 1
ATOM 636 C C . LEU A 1 86 ? 3.143 0.283 1.228 1.00 88.81 86 LEU A C 1
ATOM 638 O O . LEU A 1 86 ? 4.128 0.135 0.501 1.00 88.81 86 LEU A O 1
ATOM 642 N N . LEU A 1 87 ? 1.908 -0.052 0.848 1.00 86.31 87 LEU A N 1
ATOM 643 C CA . LEU A 1 87 ? 1.592 -0.586 -0.478 1.00 86.31 87 LEU A CA 1
ATOM 644 C C . LEU A 1 87 ? 1.891 0.429 -1.583 1.00 86.31 87 LEU A C 1
ATOM 646 O O . LEU A 1 87 ? 2.573 0.079 -2.548 1.00 86.31 87 LEU A O 1
ATOM 650 N N . GLU A 1 88 ? 1.479 1.686 -1.413 1.00 85.25 88 GLU A N 1
ATOM 651 C CA . GLU A 1 88 ? 1.794 2.765 -2.358 1.00 85.25 88 GLU A CA 1
ATOM 652 C C . GLU A 1 88 ? 3.310 2.962 -2.511 1.00 85.25 88 GLU A C 1
ATOM 654 O O . GLU A 1 88 ? 3.832 3.087 -3.621 1.00 85.25 88 GLU A O 1
ATOM 659 N N . SER A 1 89 ? 4.059 2.927 -1.403 1.00 90.88 89 SER A N 1
ATOM 660 C CA . SER A 1 89 ? 5.521 3.042 -1.440 1.00 90.88 89 SER A CA 1
ATOM 661 C C . SER A 1 89 ? 6.180 1.885 -2.202 1.00 90.88 89 SER A C 1
ATOM 663 O O . SER A 1 89 ? 7.133 2.090 -2.962 1.00 90.88 89 SER A O 1
ATOM 665 N N . ILE A 1 90 ? 5.683 0.659 -2.016 1.00 87.50 90 ILE A N 1
ATOM 666 C CA . ILE A 1 90 ? 6.169 -0.522 -2.738 1.00 87.50 90 ILE A CA 1
ATOM 667 C C . ILE A 1 90 ? 5.881 -0.390 -4.235 1.00 87.50 90 ILE A C 1
ATOM 669 O O . ILE A 1 90 ? 6.775 -0.662 -5.038 1.00 87.50 90 ILE A O 1
ATOM 673 N N . GLU A 1 91 ? 4.688 0.066 -4.615 1.00 86.81 91 GLU A N 1
ATOM 674 C CA . GLU A 1 91 ? 4.316 0.274 -6.017 1.00 86.81 91 GLU A CA 1
ATOM 675 C C . GLU A 1 91 ? 5.221 1.306 -6.698 1.00 86.81 91 GLU A C 1
ATOM 677 O O . GLU A 1 91 ? 5.776 1.034 -7.764 1.00 86.81 91 GLU A O 1
ATOM 682 N N . GLN A 1 92 ? 5.468 2.449 -6.051 1.00 85.19 92 GLN A N 1
ATOM 683 C CA . GLN A 1 92 ? 6.375 3.476 -6.574 1.00 85.19 92 GLN A CA 1
ATOM 684 C C . GLN A 1 92 ? 7.794 2.935 -6.791 1.00 85.19 92 GLN A C 1
ATOM 686 O O . GLN A 1 92 ? 8.426 3.195 -7.820 1.00 85.19 92 GLN A O 1
ATOM 691 N N . ARG A 1 93 ? 8.306 2.150 -5.834 1.00 89.25 93 ARG A N 1
ATOM 692 C CA . ARG A 1 93 ? 9.634 1.526 -5.940 1.00 89.25 93 ARG A CA 1
ATOM 693 C C . ARG A 1 93 ? 9.688 0.476 -7.043 1.00 89.25 93 ARG A C 1
ATOM 695 O O . ARG A 1 93 ? 10.709 0.386 -7.727 1.00 89.25 93 ARG A O 1
ATOM 702 N N . LEU A 1 94 ? 8.620 -0.300 -7.222 1.00 86.38 94 LEU A N 1
ATOM 703 C CA . LEU A 1 94 ? 8.533 -1.271 -8.306 1.00 86.38 94 LEU A CA 1
ATOM 704 C C . LEU A 1 94 ? 8.541 -0.564 -9.663 1.00 86.38 94 LEU A C 1
ATOM 706 O O . LEU A 1 94 ? 9.370 -0.903 -10.502 1.00 86.38 94 LEU A O 1
ATOM 710 N N . ALA A 1 95 ? 7.712 0.466 -9.845 1.00 82.88 95 ALA A N 1
ATOM 711 C CA . ALA A 1 95 ? 7.658 1.239 -11.083 1.00 82.88 95 ALA A CA 1
ATOM 712 C C . ALA A 1 95 ? 9.027 1.848 -11.444 1.00 82.88 95 ALA A C 1
ATOM 714 O O . ALA A 1 95 ? 9.479 1.759 -12.587 1.00 82.88 95 ALA A O 1
ATOM 715 N N . ALA A 1 96 ? 9.739 2.402 -10.456 1.00 85.75 96 ALA A N 1
ATOM 716 C CA . ALA A 1 96 ? 11.095 2.914 -10.652 1.00 85.75 96 ALA A CA 1
ATOM 717 C C . ALA A 1 96 ? 12.095 1.808 -11.047 1.00 85.75 96 ALA A C 1
ATOM 719 O O . ALA A 1 96 ? 12.942 2.006 -11.922 1.00 85.75 96 ALA A O 1
ATOM 720 N N . SER A 1 97 ? 11.992 0.628 -10.429 1.00 85.00 97 SER A N 1
ATOM 721 C CA . SER A 1 97 ? 12.840 -0.524 -10.750 1.00 85.00 97 SER A CA 1
ATOM 722 C C . SER A 1 97 ? 12.573 -1.071 -12.157 1.00 85.00 97 SER A C 1
ATOM 724 O O . SER A 1 97 ? 13.520 -1.391 -12.883 1.00 85.00 97 SER A O 1
ATOM 726 N N . GLU A 1 98 ? 11.309 -1.135 -12.576 1.00 87.56 98 GLU A N 1
ATOM 727 C CA . GLU A 1 98 ? 10.915 -1.551 -13.923 1.00 87.56 98 GLU A CA 1
ATOM 728 C C . GLU A 1 98 ? 11.438 -0.579 -14.986 1.00 87.56 98 GLU A C 1
ATOM 730 O O . GLU A 1 98 ? 11.997 -1.021 -15.994 1.00 87.56 98 GLU A O 1
ATOM 735 N N . ALA A 1 99 ? 11.345 0.732 -14.733 1.00 86.12 99 ALA A N 1
ATOM 736 C CA . ALA A 1 99 ? 11.896 1.763 -15.609 1.00 86.12 99 ALA A CA 1
ATOM 737 C C . ALA A 1 99 ? 13.420 1.628 -15.767 1.00 86.12 99 ALA A C 1
ATOM 739 O O . ALA A 1 99 ? 13.921 1.545 -16.889 1.00 86.12 99 ALA A O 1
ATOM 740 N N . SER A 1 100 ? 14.155 1.493 -14.658 1.00 87.06 100 SER A N 1
ATOM 741 C CA . SER A 1 100 ? 15.610 1.282 -14.691 1.00 87.06 100 SER A CA 1
ATOM 742 C C . SER A 1 100 ? 15.992 -0.005 -15.436 1.00 87.06 100 SER A C 1
ATOM 744 O O . SER A 1 100 ? 16.928 -0.029 -16.238 1.00 87.06 100 SER A O 1
ATOM 746 N N . THR A 1 101 ? 15.221 -1.079 -15.246 1.00 86.31 101 THR A N 1
ATOM 747 C CA . THR A 1 101 ? 15.420 -2.340 -15.972 1.00 86.31 101 THR A CA 1
ATOM 748 C C . THR A 1 101 ? 15.182 -2.170 -17.473 1.00 86.31 101 THR A C 1
ATOM 750 O O . THR A 1 101 ? 15.920 -2.730 -18.287 1.00 86.31 101 THR A O 1
ATOM 753 N N . ALA A 1 102 ? 14.170 -1.396 -17.869 1.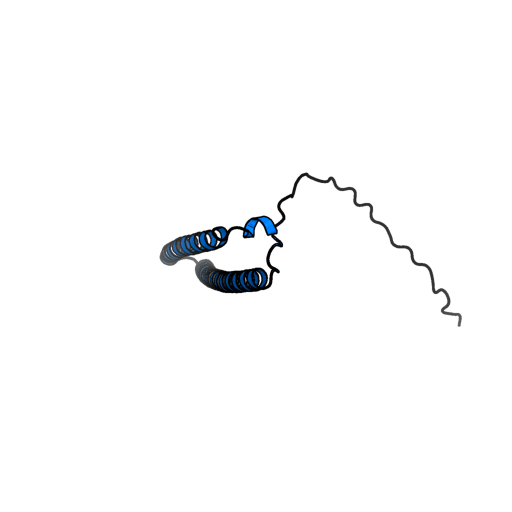00 86.94 102 ALA A N 1
ATOM 754 C CA . ALA A 1 102 ? 13.899 -1.096 -19.271 1.00 86.94 102 ALA A CA 1
ATOM 755 C C . ALA A 1 102 ? 15.042 -0.291 -19.915 1.00 86.94 102 ALA A C 1
ATOM 757 O O . ALA A 1 102 ? 15.472 -0.629 -21.020 1.00 86.94 102 ALA A O 1
ATOM 758 N N . GLU A 1 103 ? 15.585 0.709 -19.217 1.00 88.31 103 GLU A N 1
ATOM 759 C CA . GLU A 1 103 ? 16.755 1.476 -19.667 1.00 88.31 103 GLU A CA 1
ATOM 760 C C . GLU A 1 103 ? 17.986 0.582 -19.856 1.00 88.31 103 GLU A C 1
ATOM 762 O O . GLU A 1 103 ? 18.635 0.625 -20.904 1.00 88.31 103 GLU A O 1
ATOM 767 N N . LEU A 1 104 ? 18.270 -0.297 -18.889 1.00 89.06 104 LEU A N 1
ATOM 768 C CA . LEU A 1 104 ? 19.365 -1.266 -18.982 1.00 89.06 104 LEU A CA 1
ATOM 769 C C . LEU A 1 104 ? 19.199 -2.203 -20.185 1.00 89.06 104 LEU A C 1
ATOM 771 O O . LEU A 1 104 ? 20.154 -2.423 -20.930 1.00 89.06 104 LEU A O 1
ATOM 775 N N . ARG A 1 105 ? 17.984 -2.713 -20.428 1.00 89.12 105 ARG A N 1
ATOM 776 C CA . ARG A 1 105 ? 17.686 -3.542 -21.610 1.00 89.12 105 ARG A CA 1
ATOM 777 C C . ARG A 1 105 ? 17.931 -2.782 -22.915 1.00 89.12 105 ARG A C 1
ATOM 779 O O . ARG A 1 105 ? 18.476 -3.362 -23.850 1.00 89.12 105 ARG A O 1
ATOM 786 N N . GLN A 1 106 ? 17.581 -1.496 -22.984 1.00 90.06 106 GLN A N 1
ATOM 787 C CA . GLN A 1 106 ? 17.864 -0.674 -24.164 1.00 90.06 106 GLN A CA 1
ATOM 788 C C . GLN A 1 106 ? 19.362 -0.439 -24.368 1.00 90.06 106 GLN A C 1
ATOM 790 O O . GLN A 1 106 ? 19.842 -0.529 -25.498 1.00 90.06 106 GLN A O 1
ATOM 795 N N . LEU A 1 107 ? 20.113 -0.155 -23.301 1.00 90.19 107 LEU A N 1
ATOM 796 C CA . LEU A 1 107 ? 21.565 0.010 -23.384 1.00 90.19 107 LEU A CA 1
ATOM 797 C C . LEU A 1 107 ? 22.248 -1.276 -23.855 1.00 90.19 107 LEU A C 1
ATOM 799 O O . LEU A 1 107 ? 23.117 -1.208 -24.721 1.00 90.19 107 LEU A O 1
ATOM 803 N N . LEU A 1 108 ? 21.820 -2.436 -23.351 1.00 87.50 108 LEU A N 1
ATOM 804 C CA . LEU A 1 108 ? 22.312 -3.739 -23.804 1.00 87.50 108 LEU A CA 1
ATOM 805 C C . LEU A 1 108 ? 21.972 -3.997 -25.275 1.00 87.50 108 LEU A C 1
ATOM 807 O O . LEU A 1 108 ? 22.842 -4.421 -26.027 1.00 87.50 108 LEU A O 1
ATOM 811 N N . ALA A 1 109 ? 20.749 -3.687 -25.711 1.00 85.44 109 ALA A N 1
ATOM 812 C CA . ALA A 1 109 ? 20.354 -3.837 -27.111 1.00 85.44 109 ALA A CA 1
ATOM 813 C C . ALA A 1 109 ? 21.179 -2.946 -28.058 1.00 85.44 109 ALA A C 1
ATOM 815 O O . ALA A 1 109 ? 21.496 -3.360 -29.166 1.00 85.44 109 ALA A O 1
ATOM 816 N N . ARG A 1 110 ? 21.560 -1.738 -27.621 1.00 83.50 110 ARG A N 1
ATOM 817 C CA . ARG A 1 110 ? 22.424 -0.825 -28.394 1.00 83.50 110 ARG A CA 1
ATOM 818 C C . ARG A 1 110 ? 23.895 -1.242 -28.406 1.00 83.50 110 ARG A C 1
ATOM 820 O O . ARG A 1 110 ? 24.611 -0.873 -29.328 1.00 83.50 110 ARG A O 1
ATOM 827 N N . GLN A 1 111 ? 24.344 -1.957 -27.377 1.00 83.06 111 GLN A N 1
ATOM 828 C CA . GLN A 1 111 ? 25.710 -2.477 -27.271 1.00 83.06 111 GLN A CA 1
ATOM 829 C C . GLN A 1 111 ? 25.864 -3.879 -27.872 1.00 83.06 111 GLN A C 1
ATOM 831 O O . GLN A 1 111 ? 26.990 -4.349 -28.026 1.00 83.06 111 GLN A O 1
ATOM 836 N N . ALA A 1 112 ? 24.760 -4.548 -28.215 1.00 67.75 112 ALA A N 1
ATOM 837 C CA . ALA A 1 112 ? 24.804 -5.833 -28.889 1.00 67.75 112 ALA A CA 1
ATOM 838 C C . ALA A 1 112 ? 25.476 -5.664 -30.269 1.00 67.75 112 ALA A C 1
ATOM 840 O O . ALA A 1 112 ? 25.056 -4.801 -31.046 1.00 67.75 112 ALA A O 1
ATOM 841 N N . PRO A 1 113 ? 26.529 -6.443 -30.580 1.00 65.69 113 PRO A N 1
ATOM 842 C CA . PRO A 1 113 ? 27.191 -6.375 -31.877 1.00 65.69 113 PRO A CA 1
ATOM 843 C C . PRO A 1 113 ? 26.193 -6.703 -32.992 1.00 65.69 113 PRO A C 1
ATOM 845 O O . PRO A 1 113 ? 25.321 -7.557 -32.816 1.00 65.69 113 PRO A O 1
ATOM 848 N N . ALA A 1 114 ? 26.304 -6.001 -34.125 1.00 63.75 114 ALA A N 1
ATOM 849 C CA . ALA A 1 114 ? 25.430 -6.223 -35.272 1.00 63.75 114 ALA A CA 1
ATOM 850 C C . ALA A 1 114 ? 25.472 -7.709 -35.677 1.00 63.75 114 ALA A C 1
ATOM 852 O O . ALA A 1 114 ? 26.571 -8.265 -35.750 1.00 63.75 114 ALA A O 1
ATOM 853 N N . PRO A 1 115 ? 24.316 -8.359 -35.916 1.00 61.91 115 PRO A N 1
ATOM 854 C CA . PRO A 1 115 ? 24.306 -9.725 -36.419 1.00 61.91 115 PRO A CA 1
ATOM 855 C C . PRO A 1 115 ? 25.074 -9.744 -37.744 1.00 61.91 115 PRO A C 1
ATOM 857 O O . PRO A 1 115 ? 24.790 -8.933 -38.627 1.00 61.91 115 PRO A O 1
ATOM 860 N N . GLU A 1 116 ? 26.094 -10.601 -37.841 1.00 56.81 116 GLU A N 1
ATOM 861 C CA . GLU A 1 116 ? 26.864 -10.751 -39.076 1.00 56.81 116 GLU A CA 1
ATOM 862 C C . GLU A 1 116 ? 25.925 -11.138 -40.239 1.00 56.81 116 GLU A C 1
ATOM 864 O O . GLU A 1 116 ? 24.968 -11.888 -40.014 1.00 56.81 116 GLU A O 1
ATOM 869 N N . PRO A 1 117 ? 26.150 -10.578 -41.444 1.00 59.81 117 PRO A N 1
ATOM 870 C CA . PRO A 1 117 ? 25.283 -10.756 -42.610 1.00 59.81 117 PRO A CA 1
ATOM 871 C C . PRO A 1 117 ? 25.319 -12.165 -43.213 1.00 59.81 117 PRO A C 1
ATOM 873 O O . PRO A 1 117 ? 26.382 -12.825 -43.152 1.00 59.81 117 PRO A O 1
#